Protein AF-A0A949S5B7-F1 (afdb_monomer)

Foldseek 3Di:
DVVVVCCVPVVVQCVVHDDLLSSLLQLLQVVLVVCVVPVVVVVVVLCCLVVQQQPDPPRVVLVVVCVVPDDSVSSSSSSVSNVNSNVVNVVD

Nearest PDB structures (foldseek):
  8acy-assembly1_D  TM=2.503E-01  e=9.076E+00  Vibrio cholerae

pLDDT: mean 75.94, std 11.23, range [48.0, 89.06]

Sequence (92 aa):
MFFNYICENHFDIMSDGWDEKLFARVLGRDMSTILKKYIVLKNKIQEILNTGIIQNEESKIAQYMVGSAGTLQEKIEVLKSLRQGIWDNING

Mean predicted aligned error: 7.75 Å

Solvent-accessible surface area (backbone atoms only — not comparable to full-atom values): 5024 Å² total; per-residue (Å²): 106,78,67,56,55,51,50,73,76,45,39,85,80,49,68,92,49,94,49,65,39,61,51,27,21,53,52,15,33,58,50,30,66,58,32,73,79,34,63,69,62,39,52,51,52,51,47,46,51,47,63,49,39,70,72,33,98,76,17,60,66,24,53,61,49,27,80,75,60,72,50,52,68,58,37,41,51,25,52,51,26,22,52,48,15,33,48,52,66,70,78,98

Radius of gyration: 13.51 Å; Cα contacts (8 Å, |Δi|>4): 91; chains: 1; bounding box: 32×27×37 Å

Secondary structure (DSSP, 8-state):
-HHHHHHHHSGGGGTTS--HHHHHHHHHHHHHHHHTT-HHHHHHHHHHHIIIIIS-TT-HHHHHHHTTSS-HHHHHHHHHHHHHHHHHHHH-

Structure (mmCIF, N/CA/C/O backbone):
data_AF-A0A949S5B7-F1
#
_entry.id   AF-A0A949S5B7-F1
#
loop_
_atom_site.group_PDB
_atom_site.id
_atom_site.type_symbol
_atom_site.label_atom_id
_atom_site.label_alt_id
_atom_site.label_comp_id
_atom_site.label_asym_id
_atom_site.label_entity_id
_atom_site.label_seq_id
_atom_site.pdbx_PDB_ins_code
_atom_site.Cartn_x
_atom_site.Cartn_y
_atom_site.Cartn_z
_atom_site.occupancy
_atom_site.B_iso_or_equiv
_atom_site.auth_seq_id
_atom_site.auth_comp_id
_atom_site.auth_asym_id
_atom_site.auth_atom_id
_atom_site.pdbx_PDB_model_num
ATOM 1 N N . MET A 1 1 ? -8.817 -20.321 -6.325 1.00 54.56 1 MET A N 1
ATOM 2 C CA . MET A 1 1 ? -7.571 -19.572 -6.034 1.00 54.56 1 MET A CA 1
ATOM 3 C C . MET A 1 1 ? -7.943 -18.095 -5.990 1.00 54.56 1 MET A C 1
ATOM 5 O O . MET A 1 1 ? -8.726 -17.691 -6.834 1.00 54.56 1 MET A O 1
ATOM 9 N N . PHE A 1 2 ? -7.462 -17.304 -5.028 1.00 51.00 2 PHE A N 1
ATOM 10 C CA . PHE A 1 2 ? -7.886 -15.901 -4.840 1.00 51.00 2 PHE A CA 1
ATOM 11 C C . PHE A 1 2 ? -7.625 -15.003 -6.071 1.00 51.00 2 PHE A C 1
ATOM 13 O O . PHE A 1 2 ? -8.405 -14.105 -6.359 1.00 51.00 2 PHE A O 1
ATOM 20 N N . PHE A 1 3 ? -6.593 -15.323 -6.859 1.00 52.28 3 PHE A N 1
ATOM 21 C CA . PHE A 1 3 ? -6.330 -14.695 -8.158 1.00 52.28 3 PHE A CA 1
ATOM 22 C C . PHE A 1 3 ? -7.493 -14.871 -9.150 1.00 52.28 3 PHE A C 1
ATOM 24 O O . PHE A 1 3 ? -7.964 -13.890 -9.713 1.00 52.28 3 PHE A O 1
ATOM 31 N N . ASN A 1 4 ? -8.029 -16.091 -9.280 1.00 57.91 4 ASN A N 1
ATOM 32 C CA . ASN A 1 4 ? -9.167 -16.365 -10.163 1.00 57.91 4 ASN A CA 1
ATOM 33 C C . ASN A 1 4 ? -10.412 -15.580 -9.741 1.00 57.91 4 ASN A C 1
ATOM 35 O O . ASN A 1 4 ? -11.106 -15.075 -10.603 1.00 57.91 4 ASN A O 1
ATOM 39 N N . TYR A 1 5 ? -10.648 -15.399 -8.437 1.00 67.75 5 TYR A N 1
ATOM 40 C CA . TYR A 1 5 ? -11.780 -14.607 -7.942 1.00 67.75 5 TYR A CA 1
ATOM 41 C C . TYR A 1 5 ? -11.704 -13.138 -8.387 1.00 67.75 5 TYR A C 1
ATOM 43 O O . TYR A 1 5 ? -12.713 -12.578 -8.809 1.00 67.75 5 TYR A O 1
ATOM 51 N N . ILE A 1 6 ? -10.521 -12.512 -8.326 1.00 61.91 6 ILE A N 1
ATOM 52 C CA . ILE A 1 6 ? -10.360 -11.127 -8.796 1.00 61.91 6 ILE A CA 1
ATOM 53 C C . ILE A 1 6 ? -10.493 -11.064 -10.317 1.00 61.91 6 ILE A C 1
ATOM 55 O O . ILE A 1 6 ? -11.202 -10.200 -10.825 1.00 61.91 6 ILE A O 1
ATOM 59 N N . CYS A 1 7 ? -9.867 -11.992 -11.044 1.00 63.75 7 CYS A N 1
ATOM 60 C CA . CYS A 1 7 ? -10.004 -12.054 -12.496 1.00 63.75 7 CYS A CA 1
ATOM 61 C C . CYS A 1 7 ? -11.459 -12.281 -12.931 1.00 63.75 7 CYS A C 1
ATOM 63 O O . CYS A 1 7 ? -11.891 -11.651 -13.879 1.00 63.75 7 CYS A O 1
ATOM 65 N N . GLU A 1 8 ? -12.225 -13.130 -12.246 1.00 65.44 8 GLU A N 1
ATOM 66 C CA . GLU A 1 8 ? -13.619 -13.447 -12.585 1.00 65.44 8 GLU A CA 1
ATOM 67 C C . GLU A 1 8 ? -14.582 -12.281 -12.308 1.00 65.44 8 GLU A C 1
ATOM 69 O O . GLU A 1 8 ? -15.526 -12.087 -13.068 1.00 65.44 8 GLU A O 1
ATOM 74 N N . ASN A 1 9 ? -14.346 -11.487 -11.256 1.00 66.44 9 ASN A N 1
ATOM 75 C CA . ASN A 1 9 ? -15.256 -10.405 -10.847 1.00 66.44 9 ASN A CA 1
ATOM 76 C C . ASN A 1 9 ? -14.853 -9.006 -11.343 1.00 66.44 9 ASN A C 1
ATOM 78 O O . ASN A 1 9 ? -15.663 -8.084 -11.273 1.00 66.44 9 ASN A O 1
ATOM 82 N N . HIS A 1 10 ? -13.619 -8.841 -11.825 1.00 65.75 10 HIS A N 1
ATOM 83 C CA . HIS A 1 10 ? -13.059 -7.555 -12.261 1.00 65.75 10 HIS A CA 1
ATOM 84 C C . HIS A 1 10 ? -12.348 -7.661 -13.621 1.00 65.75 10 HIS A C 1
ATOM 86 O O . HIS A 1 10 ? -11.386 -6.940 -13.897 1.00 65.75 10 HIS A O 1
ATOM 92 N N . PHE A 1 11 ? -12.793 -8.603 -14.462 1.00 55.12 11 PHE A N 1
ATOM 93 C CA . PHE A 1 11 ? -12.213 -8.885 -15.780 1.00 55.12 11 PHE A CA 1
ATOM 94 C C . PHE A 1 11 ? -12.300 -7.691 -16.739 1.00 55.12 11 PHE A C 1
ATOM 96 O O . PHE A 1 11 ? -11.399 -7.470 -17.544 1.00 55.12 11 PHE A O 1
ATOM 103 N N . ASP A 1 12 ? -13.369 -6.904 -16.628 1.00 56.53 12 ASP A N 1
ATOM 104 C CA . ASP A 1 12 ? -13.606 -5.672 -17.382 1.00 56.53 12 ASP A CA 1
ATOM 105 C C . ASP A 1 12 ? -12.462 -4.667 -17.204 1.00 56.53 12 ASP A C 1
ATOM 107 O O . ASP A 1 12 ? -12.005 -4.058 -18.170 1.00 56.53 12 ASP A O 1
ATOM 111 N N . ILE A 1 13 ? -11.928 -4.584 -15.986 1.00 55.47 13 ILE A N 1
ATOM 112 C CA . ILE A 1 13 ? -10.840 -3.684 -15.604 1.00 55.47 13 ILE A CA 1
ATOM 113 C C . ILE A 1 13 ? -9.467 -4.193 -16.104 1.00 55.47 13 ILE A C 1
ATOM 115 O O . ILE A 1 13 ? -8.536 -3.406 -16.250 1.00 55.47 13 ILE A O 1
ATOM 119 N N . MET A 1 14 ? -9.325 -5.493 -16.390 1.00 59.94 14 MET A N 1
ATOM 120 C CA . MET A 1 14 ? -8.052 -6.137 -16.776 1.00 59.94 14 MET A CA 1
ATOM 121 C C . MET A 1 14 ? -7.955 -6.498 -18.270 1.00 59.94 14 MET A C 1
ATOM 123 O O . MET A 1 14 ? -7.010 -7.168 -18.688 1.00 59.94 14 MET A O 1
ATOM 127 N N . SER A 1 15 ? -8.931 -6.074 -19.077 1.00 55.22 15 SER A N 1
ATOM 128 C CA . SER A 1 15 ? -9.087 -6.503 -20.473 1.00 55.22 15 SER A CA 1
ATOM 129 C C . SER A 1 15 ? -8.129 -5.832 -21.476 1.00 55.22 15 SER A C 1
ATOM 131 O O . SER A 1 15 ? -7.813 -6.446 -22.494 1.00 55.22 15 SER A O 1
ATOM 133 N N . ASP A 1 16 ? -7.578 -4.654 -21.159 1.00 59.03 16 ASP A N 1
ATOM 134 C CA . ASP A 1 16 ? -6.662 -3.889 -22.033 1.00 59.03 16 ASP A CA 1
ATOM 135 C C . ASP A 1 16 ? -5.161 -4.132 -21.753 1.00 59.03 16 ASP A C 1
ATOM 137 O O . ASP A 1 16 ? -4.286 -3.439 -22.278 1.00 59.03 16 ASP A O 1
ATOM 141 N N . GLY A 1 17 ? -4.839 -5.140 -20.939 1.00 66.19 17 GLY A N 1
ATOM 142 C CA . GLY A 1 17 ? -3.473 -5.488 -20.548 1.00 66.19 17 GLY A CA 1
ATOM 143 C C . GLY A 1 17 ? -3.279 -5.508 -19.033 1.00 66.19 17 GLY A C 1
ATOM 144 O O . GLY A 1 17 ? -4.085 -4.990 -18.264 1.00 66.19 17 GLY A O 1
ATOM 145 N N . TRP A 1 18 ? -2.196 -6.147 -18.587 1.00 72.94 18 TRP A N 1
ATOM 146 C CA . TRP A 1 18 ? -1.884 -6.265 -17.164 1.00 72.94 18 TRP A CA 1
ATOM 147 C C . TRP A 1 18 ? -1.370 -4.932 -16.596 1.00 72.94 18 TRP A C 1
ATOM 149 O O . TRP A 1 18 ? -0.222 -4.554 -16.833 1.00 72.94 18 TRP A O 1
ATOM 159 N N . ASP A 1 19 ? -2.208 -4.239 -15.819 1.00 82.94 19 ASP A N 1
ATOM 160 C CA . ASP A 1 19 ? -1.831 -3.058 -15.032 1.00 82.94 19 ASP A CA 1
ATOM 161 C C . ASP A 1 19 ? -1.753 -3.418 -13.538 1.00 82.94 19 ASP A C 1
ATOM 163 O O . ASP A 1 19 ? -2.761 -3.560 -12.838 1.00 82.94 19 ASP A O 1
ATOM 167 N N . GLU A 1 20 ? -0.525 -3.534 -13.029 1.00 81.94 20 GLU A N 1
ATOM 168 C CA . GLU A 1 20 ? -0.256 -3.856 -11.624 1.00 81.94 20 GLU A CA 1
ATOM 169 C C . GLU A 1 20 ? -0.844 -2.841 -10.636 1.00 81.94 20 GLU A C 1
ATOM 171 O O . GLU A 1 20 ? -1.248 -3.218 -9.534 1.00 81.94 20 GLU A O 1
ATOM 176 N N . LYS A 1 21 ? -0.896 -1.552 -10.993 1.00 87.00 21 LYS A N 1
ATOM 177 C CA . LYS A 1 21 ? -1.418 -0.500 -10.108 1.00 87.00 21 LYS A CA 1
ATOM 178 C C . LYS A 1 21 ? -2.927 -0.615 -9.997 1.00 87.00 21 LYS A C 1
ATOM 180 O O . LYS A 1 21 ? -3.479 -0.518 -8.899 1.00 87.00 21 LYS A O 1
ATOM 185 N N . LEU A 1 22 ? -3.586 -0.848 -11.126 1.00 83.44 22 LEU A N 1
ATOM 186 C CA . LEU A 1 22 ? -5.026 -1.035 -11.188 1.00 83.44 22 LEU A CA 1
ATOM 187 C C . LEU A 1 22 ? -5.447 -2.308 -10.449 1.00 83.44 22 LEU A C 1
ATOM 189 O O . LEU A 1 22 ? -6.327 -2.247 -9.587 1.00 83.44 22 LEU A O 1
ATOM 193 N N . PHE A 1 23 ? -4.740 -3.417 -10.681 1.00 83.88 23 PHE A N 1
ATOM 194 C CA . PHE A 1 23 ? -4.928 -4.662 -9.937 1.00 83.88 23 PHE A CA 1
ATOM 195 C C . PHE A 1 23 ? -4.758 -4.455 -8.426 1.00 83.88 23 PHE A C 1
ATOM 197 O O . PHE A 1 23 ? -5.621 -4.841 -7.636 1.00 83.88 23 PHE A O 1
ATOM 204 N N . ALA A 1 24 ? -3.684 -3.780 -8.007 1.00 87.12 24 ALA A N 1
ATOM 205 C CA . ALA A 1 24 ? -3.445 -3.475 -6.602 1.00 87.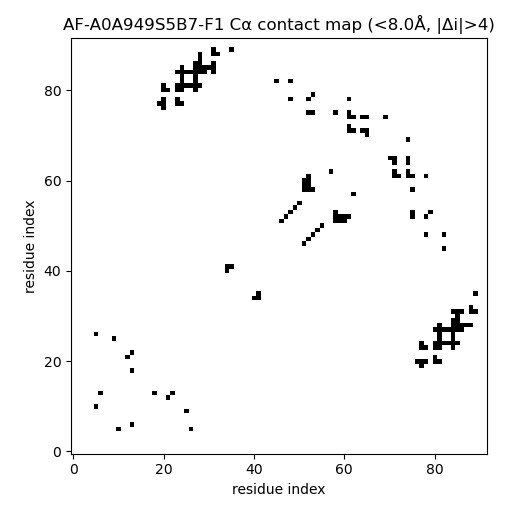12 24 ALA A CA 1
ATOM 206 C C . ALA A 1 24 ? -4.560 -2.611 -5.995 1.00 87.12 24 ALA A C 1
ATOM 208 O O . ALA A 1 24 ? -4.986 -2.860 -4.867 1.00 87.12 24 ALA A O 1
ATOM 209 N N . ARG A 1 25 ? -5.089 -1.631 -6.737 1.00 86.00 25 ARG A N 1
ATOM 210 C CA . ARG A 1 25 ? -6.213 -0.804 -6.277 1.00 86.00 25 ARG A CA 1
ATOM 211 C C . ARG A 1 25 ? -7.488 -1.622 -6.078 1.00 86.00 25 ARG A C 1
ATOM 213 O O . ARG A 1 25 ? -8.165 -1.431 -5.068 1.00 86.00 25 ARG A O 1
ATOM 220 N N . VAL A 1 26 ? -7.805 -2.535 -6.996 1.00 84.19 26 VAL A N 1
ATOM 221 C CA . VAL A 1 26 ? -8.955 -3.449 -6.870 1.00 84.19 26 VAL A CA 1
ATOM 222 C C . VAL A 1 26 ? -8.783 -4.359 -5.654 1.00 84.19 26 VAL A C 1
ATOM 224 O O . VAL A 1 26 ? -9.657 -4.399 -4.789 1.00 84.19 26 VAL A O 1
ATOM 227 N N . LEU A 1 27 ? -7.608 -4.977 -5.509 1.00 84.38 27 LEU A N 1
ATOM 228 C CA . LEU A 1 27 ? -7.268 -5.792 -4.344 1.00 84.38 27 LEU A CA 1
ATOM 229 C C . LEU A 1 27 ? -7.458 -5.021 -3.029 1.00 84.38 27 LEU A C 1
ATOM 231 O O . LEU A 1 27 ? -8.025 -5.541 -2.068 1.00 84.38 27 LEU A O 1
ATOM 235 N N . GLY A 1 28 ? -7.020 -3.762 -2.986 1.00 87.69 28 GLY A N 1
ATOM 236 C CA . GLY A 1 28 ? -7.189 -2.905 -1.817 1.00 87.69 28 GLY A CA 1
ATOM 237 C C . GLY A 1 28 ? -8.659 -2.681 -1.455 1.00 87.69 28 GLY A C 1
ATOM 238 O O . GLY A 1 28 ? -9.017 -2.737 -0.275 1.00 87.69 28 GLY A O 1
ATOM 239 N N . ARG A 1 29 ? -9.527 -2.476 -2.455 1.00 86.69 29 ARG A N 1
ATOM 240 C CA . ARG A 1 29 ? -10.975 -2.310 -2.240 1.00 86.69 29 ARG A CA 1
ATOM 241 C C . ARG A 1 29 ? -11.596 -3.567 -1.649 1.00 86.69 29 ARG A C 1
ATOM 243 O O . ARG A 1 29 ? -12.322 -3.452 -0.659 1.00 86.69 29 ARG A O 1
ATOM 250 N N . ASP A 1 30 ? -11.253 -4.740 -2.163 1.00 83.81 30 ASP A N 1
ATOM 251 C CA . ASP A 1 30 ? -11.753 -6.014 -1.636 1.00 83.81 30 ASP A CA 1
ATOM 252 C C . ASP A 1 30 ? -11.271 -6.271 -0.209 1.00 83.81 30 ASP A C 1
ATOM 254 O O . ASP A 1 30 ? -12.063 -6.597 0.682 1.00 83.81 30 ASP A O 1
ATOM 258 N N . MET A 1 31 ? -9.982 -6.033 0.051 1.00 84.44 31 MET A N 1
ATOM 259 C CA . MET A 1 31 ? -9.414 -6.135 1.395 1.00 84.44 31 MET A CA 1
ATOM 260 C C . MET A 1 31 ? -10.140 -5.222 2.383 1.00 84.44 31 MET A C 1
ATOM 262 O O . MET A 1 31 ? -10.414 -5.634 3.510 1.00 84.44 31 MET A O 1
ATOM 266 N N . SER A 1 32 ? -10.498 -3.998 1.984 1.00 83.94 32 SER A N 1
ATOM 267 C CA . SER A 1 32 ? -11.197 -3.071 2.879 1.00 83.94 3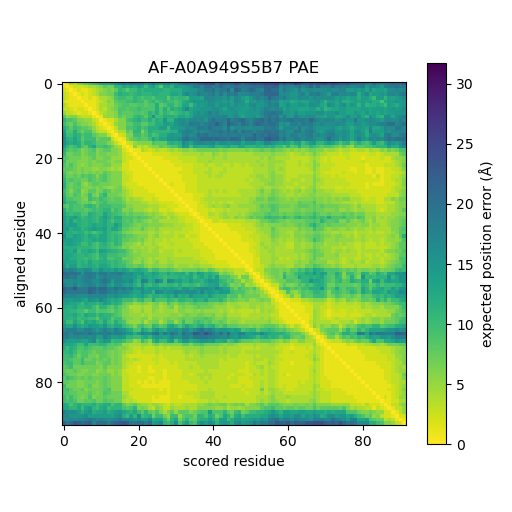2 SER A CA 1
ATOM 268 C C . SER A 1 32 ? -12.551 -3.600 3.361 1.00 83.94 32 SER A C 1
ATOM 270 O O . SER A 1 32 ? -12.912 -3.356 4.510 1.00 83.94 32 SER A O 1
ATOM 272 N N . THR A 1 33 ? -13.268 -4.382 2.547 1.00 83.00 33 THR A N 1
ATOM 273 C CA . THR A 1 33 ? -14.545 -5.005 2.929 1.00 83.00 33 THR A CA 1
ATOM 274 C C . THR A 1 33 ? -14.359 -5.956 4.111 1.00 83.00 33 THR A C 1
ATOM 276 O O . THR A 1 33 ? -15.184 -5.989 5.028 1.00 83.00 33 THR A O 1
ATOM 279 N N . ILE A 1 34 ? -13.239 -6.683 4.138 1.00 81.62 34 ILE A N 1
ATOM 280 C CA . ILE A 1 34 ? -12.847 -7.532 5.267 1.00 81.62 34 ILE A CA 1
ATOM 281 C C . ILE A 1 34 ? -12.394 -6.653 6.440 1.00 81.62 34 ILE A C 1
ATOM 283 O O . ILE A 1 34 ? -12.872 -6.815 7.563 1.00 81.62 34 ILE A O 1
ATOM 287 N N . LEU A 1 35 ? -11.516 -5.678 6.185 1.00 81.94 35 LEU A N 1
ATOM 288 C CA . LEU A 1 35 ? -10.917 -4.823 7.216 1.00 81.94 35 LEU A CA 1
ATOM 289 C C . LEU A 1 35 ? -11.926 -3.928 7.948 1.00 81.94 35 LEU A C 1
ATOM 291 O O . LEU A 1 35 ? -11.698 -3.609 9.115 1.00 81.94 35 LEU A O 1
ATOM 295 N N . LYS A 1 36 ? -13.063 -3.578 7.330 1.00 80.19 36 LYS A N 1
ATOM 296 C CA . LYS A 1 36 ? -14.185 -2.874 7.982 1.00 80.19 36 LYS A CA 1
ATOM 297 C C . LYS A 1 36 ? -14.660 -3.592 9.251 1.00 80.19 36 LYS A C 1
ATOM 299 O O . LYS A 1 36 ? -15.052 -2.934 10.209 1.00 80.19 36 LYS A O 1
ATOM 304 N N . LYS A 1 37 ? -14.578 -4.927 9.287 1.00 82.81 37 LYS A N 1
ATOM 305 C CA . LYS A 1 37 ? -14.977 -5.748 10.443 1.00 82.81 37 LYS A CA 1
ATOM 306 C C . LYS A 1 37 ? -13.878 -5.876 11.509 1.00 82.81 37 LYS A C 1
ATOM 308 O O . LYS A 1 37 ? -14.162 -6.325 12.614 1.00 82.81 37 LYS A O 1
ATOM 313 N N . TYR A 1 38 ? -12.641 -5.467 11.207 1.00 84.50 38 TYR A N 1
ATOM 314 C CA . TYR A 1 38 ? -11.461 -5.675 12.055 1.00 84.50 38 TYR A CA 1
ATOM 315 C C . TYR A 1 38 ? -10.622 -4.393 12.186 1.00 84.50 38 TYR A C 1
ATOM 317 O O . TYR A 1 38 ? -9.527 -4.275 11.631 1.00 84.50 38 TYR A O 1
ATOM 325 N N . ILE A 1 39 ? -11.121 -3.431 12.969 1.00 81.38 39 ILE A N 1
ATOM 326 C CA . ILE A 1 39 ? -10.546 -2.078 13.095 1.00 81.38 39 ILE A CA 1
ATOM 327 C C . ILE A 1 39 ? -9.069 -2.055 13.530 1.00 81.38 39 ILE A C 1
ATOM 329 O O . ILE A 1 39 ? -8.279 -1.268 13.014 1.00 81.38 39 ILE A O 1
ATOM 333 N N . VAL A 1 40 ? -8.660 -2.952 14.432 1.00 84.56 40 VAL A N 1
ATOM 334 C CA . VAL A 1 40 ? -7.266 -3.031 14.907 1.00 84.56 40 VAL A CA 1
ATOM 335 C C . VAL A 1 40 ? -6.332 -3.508 13.794 1.00 84.56 40 VAL A C 1
ATOM 337 O O . VAL A 1 40 ? -5.247 -2.956 13.610 1.00 84.56 40 VAL A O 1
ATOM 340 N N . LEU A 1 41 ? -6.762 -4.516 13.028 1.00 82.06 41 LEU A N 1
ATOM 341 C CA . LEU A 1 41 ? -6.001 -5.037 11.894 1.00 82.06 41 LEU A CA 1
ATOM 342 C C . LEU A 1 41 ? -5.885 -3.983 10.789 1.00 82.06 41 LEU A C 1
ATOM 344 O O . LEU A 1 41 ? -4.802 -3.791 10.241 1.00 82.06 41 LEU A O 1
ATOM 348 N N . LYS A 1 42 ? -6.972 -3.249 10.523 1.00 82.62 42 LYS A N 1
ATOM 349 C CA . LYS A 1 42 ? -6.972 -2.105 9.607 1.00 82.62 42 LYS A CA 1
ATOM 350 C C . LYS A 1 42 ? -5.900 -1.086 9.994 1.00 82.62 42 LYS A C 1
ATOM 352 O O . LYS A 1 42 ? -5.072 -0.743 9.155 1.00 82.62 42 LYS A O 1
ATOM 357 N N . ASN A 1 43 ? -5.905 -0.623 11.243 1.00 82.75 43 ASN A N 1
ATOM 358 C CA . ASN A 1 43 ? -4.983 0.421 11.693 1.00 82.75 43 ASN A CA 1
ATOM 359 C C . ASN A 1 43 ? -3.521 -0.025 11.562 1.00 82.75 43 ASN A C 1
ATOM 361 O O . ASN A 1 43 ? -2.700 0.734 11.058 1.00 82.75 43 ASN A O 1
ATOM 365 N N . LYS A 1 44 ? -3.214 -1.282 11.911 1.00 84.81 44 LYS A N 1
ATOM 366 C CA . LYS A 1 44 ? -1.866 -1.848 11.736 1.00 84.81 44 LYS A CA 1
ATOM 367 C C . LYS A 1 44 ? -1.439 -1.917 10.271 1.00 84.81 44 LYS A C 1
ATOM 369 O O . LYS A 1 44 ? -0.308 -1.570 9.952 1.00 84.81 44 LYS A O 1
ATOM 374 N N . ILE A 1 45 ? -2.326 -2.340 9.369 1.00 83.19 45 ILE A N 1
ATOM 375 C CA . ILE A 1 45 ? -2.019 -2.372 7.931 1.00 83.19 45 ILE A CA 1
ATOM 376 C C . ILE A 1 45 ? -1.774 -0.955 7.406 1.00 83.19 45 ILE A C 1
ATOM 378 O O . ILE A 1 45 ? -0.823 -0.735 6.662 1.00 83.19 45 ILE A O 1
ATOM 382 N N . GLN A 1 46 ? -2.586 0.022 7.816 1.00 79.25 46 GLN A N 1
ATOM 383 C CA . GLN A 1 46 ? -2.392 1.419 7.424 1.00 79.25 46 GLN A CA 1
ATOM 384 C C . GLN A 1 46 ? -1.068 1.985 7.936 1.00 79.25 46 GLN A C 1
ATOM 386 O O . GLN A 1 46 ? -0.380 2.674 7.187 1.00 79.25 46 GLN A O 1
ATOM 391 N N . GLU A 1 47 ? -0.704 1.682 9.180 1.00 83.31 47 GLU A N 1
ATOM 392 C CA . GLU A 1 47 ? 0.580 2.067 9.757 1.00 83.31 47 GLU A CA 1
ATOM 393 C C . GLU A 1 47 ? 1.733 1.492 8.929 1.00 83.31 47 GLU A C 1
ATOM 395 O O . GLU A 1 47 ? 2.535 2.262 8.411 1.00 83.31 47 GLU A O 1
ATOM 400 N N . ILE A 1 48 ? 1.743 0.177 8.682 1.00 82.62 48 ILE A N 1
ATOM 401 C CA . ILE A 1 48 ? 2.779 -0.500 7.883 1.00 82.62 48 ILE A CA 1
ATOM 402 C C . ILE A 1 48 ? 2.898 0.107 6.479 1.00 82.62 48 ILE A C 1
ATOM 404 O O . ILE A 1 48 ? 4.010 0.368 6.021 1.00 82.62 48 ILE A O 1
ATOM 408 N N . LEU A 1 49 ? 1.777 0.357 5.792 1.00 81.50 49 LEU A N 1
ATOM 409 C CA . LEU A 1 49 ? 1.788 0.967 4.458 1.00 81.50 49 LEU A CA 1
ATOM 410 C C . LEU A 1 49 ? 2.299 2.421 4.496 1.00 81.50 49 LEU A C 1
ATOM 412 O O . LEU A 1 49 ? 2.985 2.861 3.577 1.00 81.50 49 LEU A O 1
ATOM 416 N N . ASN A 1 50 ? 1.989 3.191 5.540 1.00 79.25 50 ASN A N 1
ATOM 417 C CA . ASN A 1 50 ? 2.387 4.596 5.624 1.00 79.25 50 ASN A CA 1
ATOM 418 C C . ASN A 1 50 ? 3.857 4.771 6.029 1.00 79.25 50 ASN A C 1
ATOM 420 O O . ASN A 1 50 ? 4.585 5.494 5.349 1.00 79.25 50 ASN A O 1
ATOM 424 N N . THR A 1 51 ? 4.305 4.109 7.096 1.00 76.31 51 THR A N 1
ATOM 425 C CA . THR A 1 51 ? 5.667 4.266 7.635 1.00 76.31 51 THR A CA 1
ATOM 426 C C . THR A 1 51 ? 6.666 3.317 6.982 1.00 76.31 51 THR A C 1
ATOM 428 O O . THR A 1 51 ? 7.791 3.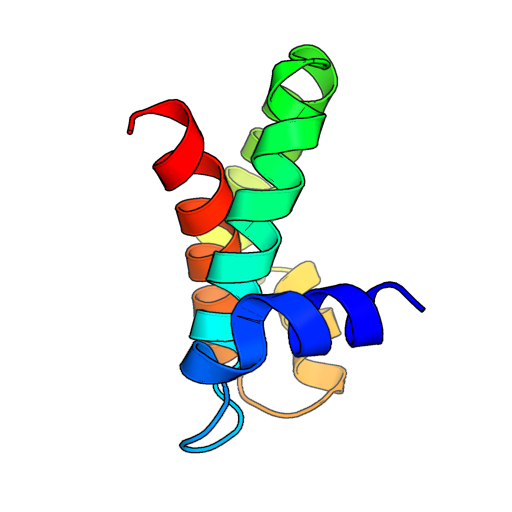709 6.690 1.00 76.31 51 THR A O 1
ATOM 431 N N . GLY A 1 52 ? 6.261 2.077 6.701 1.00 65.06 52 GLY A N 1
ATOM 432 C CA . GLY A 1 52 ? 7.141 1.051 6.135 1.00 65.06 52 GLY A CA 1
ATOM 433 C C . GLY A 1 52 ? 7.319 1.127 4.618 1.00 65.06 52 GLY A C 1
ATOM 434 O O . GLY A 1 52 ? 8.223 0.485 4.074 1.00 65.06 52 GLY A O 1
ATOM 435 N N . ILE A 1 53 ? 6.458 1.875 3.919 1.00 70.75 53 ILE A N 1
ATOM 436 C CA . ILE A 1 53 ? 6.423 1.861 2.451 1.00 70.75 53 ILE A CA 1
ATOM 437 C C . ILE A 1 53 ? 6.475 3.246 1.819 1.00 70.75 53 ILE A C 1
ATOM 439 O O . ILE A 1 53 ? 7.245 3.445 0.888 1.00 70.75 53 ILE A O 1
ATOM 443 N N . ILE A 1 54 ? 5.675 4.201 2.291 1.00 67.12 54 ILE A N 1
ATOM 444 C CA . I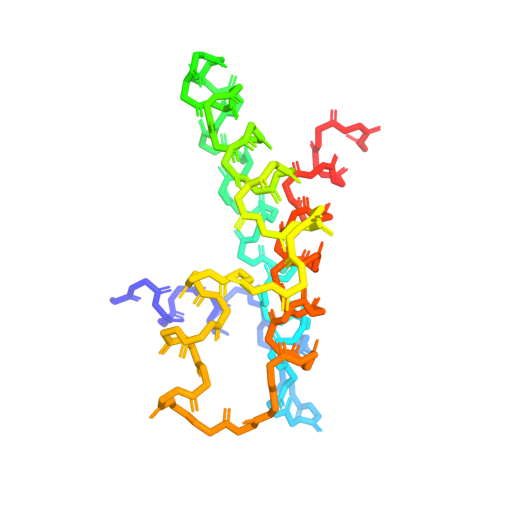LE A 1 54 ? 5.512 5.482 1.583 1.00 67.12 54 ILE A CA 1
ATOM 445 C C . ILE A 1 54 ? 6.529 6.534 2.023 1.00 67.12 54 ILE A C 1
ATOM 447 O O . ILE A 1 54 ? 6.937 7.354 1.207 1.00 67.12 54 ILE A O 1
ATOM 451 N N . GLN A 1 55 ? 6.935 6.518 3.291 1.00 68.38 55 GLN A N 1
ATOM 452 C CA . GLN A 1 55 ? 7.895 7.482 3.838 1.00 68.38 55 GLN A CA 1
ATOM 453 C C . GLN A 1 55 ? 9.355 7.033 3.727 1.00 68.38 55 GLN A C 1
ATOM 455 O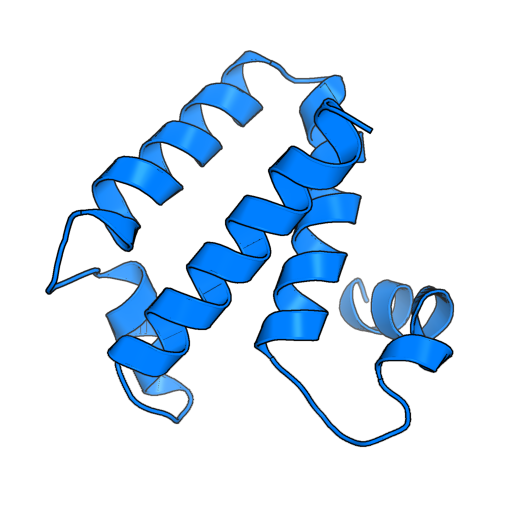 O . GLN A 1 55 ? 10.249 7.819 4.021 1.00 68.38 55 GLN A O 1
ATOM 460 N N . ASN A 1 56 ? 9.605 5.784 3.329 1.00 65.06 56 ASN A N 1
ATOM 461 C CA . ASN A 1 56 ? 10.947 5.230 3.258 1.00 65.06 56 ASN A CA 1
ATOM 462 C C . ASN A 1 56 ? 11.362 5.038 1.795 1.00 65.06 56 ASN A C 1
ATOM 464 O O . ASN A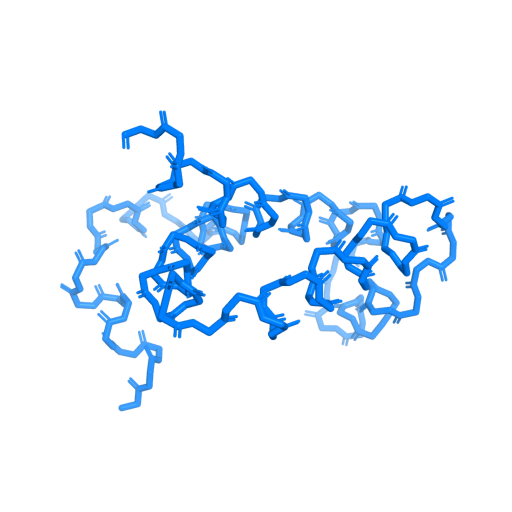 1 56 ? 10.811 4.178 1.104 1.00 65.06 56 ASN A O 1
ATOM 468 N N . GLU A 1 57 ? 12.351 5.814 1.345 1.00 63.44 57 GLU A N 1
ATOM 469 C CA . GLU A 1 57 ? 12.976 5.665 0.022 1.00 63.44 57 GLU A CA 1
ATOM 470 C C . GLU A 1 57 ? 13.614 4.271 -0.165 1.00 63.44 57 GLU A C 1
ATOM 472 O O . GLU A 1 57 ? 13.788 3.812 -1.289 1.00 63.44 57 GLU A O 1
ATOM 477 N N . GLU A 1 58 ? 13.856 3.543 0.931 1.00 68.00 58 GLU A N 1
ATOM 478 C CA . GLU A 1 58 ? 14.328 2.158 0.989 1.00 68.00 58 GLU A CA 1
ATOM 479 C C . GLU A 1 58 ? 13.235 1.177 1.452 1.00 68.00 58 GLU A C 1
ATOM 481 O O . GLU A 1 58 ? 13.494 0.269 2.248 1.00 68.00 58 GLU A O 1
ATOM 486 N N . SER A 1 59 ? 11.979 1.347 1.018 1.00 78.88 59 SER A N 1
ATOM 487 C CA . SER A 1 59 ? 10.908 0.423 1.415 1.00 78.88 59 SER A CA 1
ATOM 488 C C . SER A 1 59 ? 11.300 -1.038 1.162 1.00 78.88 59 SER A C 1
ATOM 490 O O . SER A 1 59 ? 11.341 -1.503 0.023 1.00 78.88 59 SER A O 1
ATOM 492 N N . LYS A 1 60 ? 11.521 -1.795 2.245 1.00 77.19 60 LYS A N 1
ATOM 493 C CA . LYS A 1 60 ? 11.904 -3.214 2.178 1.00 77.19 60 LYS A CA 1
ATOM 494 C C . LYS A 1 60 ? 10.866 -4.050 1.435 1.00 77.19 60 LYS A C 1
ATOM 496 O O . LYS A 1 60 ? 11.221 -4.961 0.702 1.00 77.19 60 LYS A O 1
ATOM 501 N N . ILE A 1 61 ? 9.581 -3.724 1.593 1.00 79.12 61 ILE A N 1
ATOM 502 C CA . ILE A 1 61 ? 8.486 -4.407 0.891 1.00 79.12 61 ILE A CA 1
ATOM 503 C C . ILE A 1 61 ? 8.578 -4.141 -0.612 1.00 79.12 61 ILE A C 1
ATOM 505 O O . ILE A 1 61 ? 8.512 -5.082 -1.399 1.00 79.12 61 ILE A O 1
ATOM 509 N N . ALA A 1 62 ? 8.800 -2.887 -1.015 1.00 81.19 62 ALA A N 1
ATOM 510 C CA . ALA A 1 62 ? 8.995 -2.567 -2.422 1.00 81.19 62 ALA A CA 1
ATOM 511 C C . ALA A 1 62 ? 10.270 -3.230 -2.978 1.00 81.19 62 ALA A C 1
ATOM 513 O O . ALA A 1 62 ? 10.225 -3.777 -4.073 1.00 81.19 62 ALA A O 1
ATOM 514 N N . GLN A 1 63 ? 11.364 -3.292 -2.210 1.00 80.88 63 GLN A N 1
ATOM 515 C CA . GLN A 1 63 ? 12.586 -4.020 -2.586 1.00 80.88 63 GLN A CA 1
ATOM 516 C C . GLN A 1 63 ? 12.334 -5.525 -2.789 1.00 80.88 63 GLN A C 1
ATOM 518 O O . GLN A 1 63 ? 12.815 -6.093 -3.767 1.00 80.88 63 GLN A O 1
ATOM 523 N N . TYR A 1 64 ? 11.530 -6.170 -1.935 1.00 80.00 64 TYR A N 1
ATOM 524 C CA . TYR A 1 64 ? 11.115 -7.563 -2.153 1.00 80.00 64 TYR A CA 1
ATOM 525 C C . TYR A 1 64 ? 10.293 -7.731 -3.440 1.00 80.00 64 TYR A C 1
ATOM 527 O O . TYR A 1 64 ? 10.456 -8.726 -4.141 1.00 80.00 64 TYR A O 1
ATOM 535 N N . MET A 1 65 ? 9.449 -6.753 -3.784 1.00 75.88 65 MET A N 1
ATOM 536 C CA . MET A 1 65 ? 8.657 -6.758 -5.023 1.00 75.88 65 MET A CA 1
ATOM 537 C C . MET A 1 65 ? 9.486 -6.452 -6.282 1.00 75.88 65 MET A C 1
ATOM 539 O O . MET A 1 65 ? 9.122 -6.887 -7.374 1.00 75.88 65 MET A O 1
ATOM 543 N N . VAL A 1 66 ? 10.600 -5.725 -6.164 1.00 74.44 66 VAL A N 1
ATOM 544 C CA . VAL A 1 66 ? 11.552 -5.508 -7.272 1.00 74.44 66 VAL A CA 1
ATOM 545 C C . VAL A 1 66 ? 12.186 -6.821 -7.727 1.00 74.44 66 VAL A C 1
ATOM 547 O O . VAL A 1 66 ? 12.388 -7.012 -8.925 1.00 74.44 66 VAL A O 1
ATOM 550 N N . GLY A 1 67 ? 12.411 -7.768 -6.807 1.00 64.25 67 GLY A N 1
ATOM 551 C CA . GLY A 1 67 ? 12.886 -9.121 -7.133 1.00 64.25 67 GLY A CA 1
ATOM 552 C C . GLY A 1 67 ? 12.011 -9.876 -8.149 1.00 64.25 67 GLY A C 1
ATOM 553 O O . GLY A 1 67 ? 12.451 -10.877 -8.704 1.00 64.25 67 GLY A O 1
ATOM 554 N N . SER A 1 68 ? 10.802 -9.374 -8.426 1.00 60.38 68 SER A N 1
ATOM 555 C CA . SER A 1 68 ? 9.822 -9.916 -9.374 1.00 60.38 68 SER A CA 1
ATOM 556 C C . SER A 1 68 ? 9.633 -9.089 -10.667 1.00 60.38 68 SER A C 1
ATOM 558 O O . SER A 1 68 ? 8.652 -9.316 -11.363 1.00 60.38 68 SER A O 1
ATOM 560 N N . ALA A 1 69 ? 10.595 -8.217 -11.022 1.00 66.69 69 ALA A N 1
ATOM 561 C CA . ALA A 1 69 ? 10.643 -7.286 -12.176 1.00 66.69 69 AL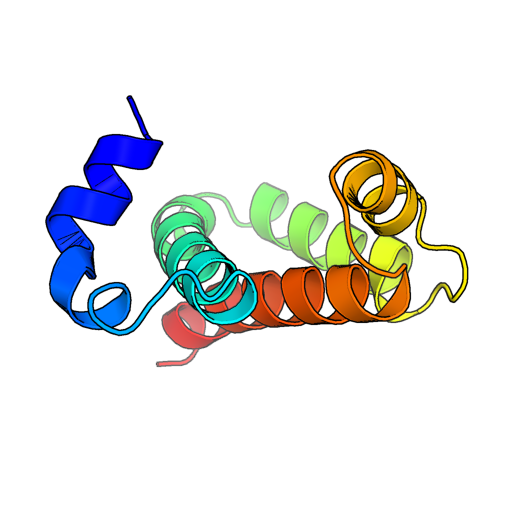A A CA 1
ATOM 562 C C . ALA A 1 69 ? 10.123 -5.862 -11.896 1.00 66.69 69 ALA A C 1
ATOM 564 O O . ALA A 1 69 ? 9.224 -5.671 -11.084 1.00 66.69 69 ALA A O 1
ATOM 565 N N . GLY A 1 70 ? 10.683 -4.863 -12.592 1.00 78.75 70 GLY A N 1
ATOM 566 C CA . GLY A 1 70 ? 10.399 -3.430 -12.410 1.00 78.75 70 GLY A CA 1
ATOM 567 C C . GLY A 1 70 ? 11.389 -2.711 -11.483 1.00 78.75 70 GLY A C 1
ATOM 568 O O . GLY A 1 70 ? 12.327 -3.304 -10.953 1.00 78.75 70 GLY A O 1
ATOM 569 N N . THR A 1 71 ? 11.195 -1.411 -11.298 1.00 87.31 71 THR A N 1
ATOM 570 C CA . THR A 1 71 ? 11.998 -0.534 -10.437 1.00 87.31 71 THR A CA 1
ATOM 571 C C . THR A 1 71 ? 11.377 -0.391 -9.049 1.00 87.31 71 THR A C 1
ATOM 573 O O . THR A 1 71 ? 10.176 -0.583 -8.847 1.00 87.31 71 THR A O 1
ATOM 576 N N . LEU A 1 72 ? 12.194 0.004 -8.068 1.00 86.12 72 LEU A N 1
ATOM 577 C CA . LEU A 1 72 ? 11.732 0.269 -6.703 1.00 86.12 72 LEU A CA 1
ATOM 578 C C . LEU A 1 72 ? 10.589 1.290 -6.674 1.00 86.12 72 LEU A C 1
ATOM 580 O O . LEU A 1 72 ? 9.587 1.089 -5.989 1.00 86.12 72 LEU A O 1
ATOM 584 N N . GLN A 1 73 ? 10.719 2.350 -7.469 1.00 85.06 73 GLN A N 1
ATOM 585 C CA . GLN A 1 73 ? 9.725 3.410 -7.564 1.00 85.06 73 GLN A CA 1
ATOM 586 C C . GLN A 1 73 ? 8.394 2.900 -8.126 1.00 85.06 73 GLN A C 1
ATOM 588 O O . GLN A 1 73 ? 7.340 3.220 -7.581 1.00 85.06 73 GLN A O 1
ATOM 593 N N . GLU A 1 74 ? 8.415 2.054 -9.158 1.00 86.44 74 GLU A N 1
ATOM 594 C CA . GLU A 1 74 ? 7.193 1.451 -9.704 1.00 86.44 74 GLU A CA 1
ATOM 595 C C . GLU A 1 74 ? 6.465 0.602 -8.658 1.00 86.44 74 GLU A C 1
ATOM 597 O O . GLU A 1 74 ? 5.247 0.716 -8.517 1.00 86.44 74 GLU A O 1
ATOM 602 N N . LYS A 1 75 ? 7.194 -0.185 -7.856 1.00 87.00 75 LYS A N 1
ATOM 603 C CA . LYS A 1 75 ? 6.586 -0.995 -6.788 1.00 87.00 75 LYS A CA 1
ATOM 604 C C . LYS A 1 75 ? 6.054 -0.150 -5.634 1.00 87.00 75 LYS A C 1
ATOM 606 O O . LYS A 1 75 ? 5.006 -0.479 -5.077 1.00 87.00 75 LYS A O 1
ATOM 611 N N . ILE A 1 76 ? 6.691 0.979 -5.325 1.00 86.88 76 ILE A N 1
ATOM 612 C CA . ILE A 1 76 ? 6.133 1.974 -4.399 1.00 86.88 76 ILE A CA 1
ATOM 613 C C . ILE A 1 76 ? 4.789 2.505 -4.926 1.00 86.88 76 ILE A C 1
ATOM 615 O O . ILE A 1 76 ? 3.828 2.594 -4.161 1.00 86.88 76 ILE A O 1
ATOM 619 N N . GLU A 1 77 ? 4.670 2.803 -6.222 1.00 88.06 77 GLU A N 1
ATOM 620 C CA . GLU A 1 77 ? 3.406 3.263 -6.818 1.00 88.06 77 GLU A CA 1
ATOM 621 C C . GLU A 1 77 ? 2.304 2.186 -6.808 1.00 88.06 77 GLU A C 1
ATOM 623 O O . GLU A 1 77 ? 1.128 2.495 -6.582 1.00 88.06 77 GLU A O 1
ATOM 628 N N . VAL A 1 78 ? 2.666 0.912 -6.975 1.00 88.44 78 VAL A N 1
ATOM 629 C CA . VAL A 1 78 ? 1.736 -0.220 -6.808 1.00 88.44 78 VAL A CA 1
ATOM 630 C C . VAL A 1 78 ? 1.218 -0.286 -5.367 1.00 88.44 78 VAL A C 1
ATOM 632 O O . VAL A 1 78 ? 0.012 -0.386 -5.139 1.00 88.44 78 VAL A O 1
ATOM 635 N N . LEU A 1 79 ? 2.097 -0.139 -4.374 1.00 88.25 79 LEU A N 1
ATOM 636 C CA . LEU A 1 79 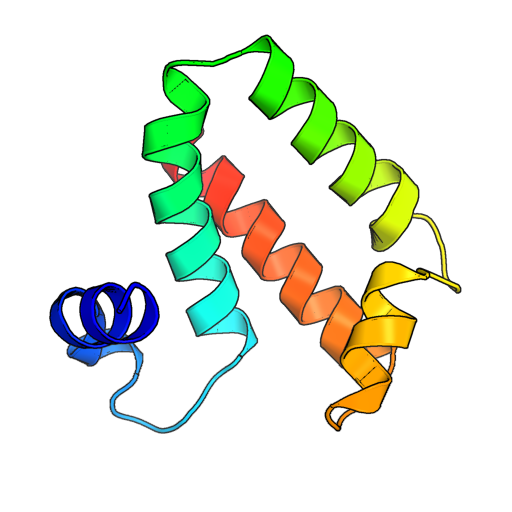? 1.715 -0.149 -2.958 1.00 88.25 79 LEU A CA 1
ATOM 637 C C . LEU A 1 79 ? 0.871 1.076 -2.568 1.00 88.25 79 LEU A C 1
ATOM 639 O O . LEU A 1 79 ? -0.071 0.952 -1.781 1.00 88.25 79 LEU A O 1
ATOM 643 N N . LYS A 1 80 ? 1.138 2.250 -3.155 1.00 88.25 80 LYS A N 1
ATOM 644 C CA . LYS A 1 80 ? 0.266 3.432 -3.024 1.00 88.25 80 LYS A CA 1
ATOM 645 C C . LYS A 1 80 ? -1.123 3.175 -3.606 1.00 88.25 80 LYS A C 1
ATOM 647 O O . LYS A 1 80 ? -2.112 3.591 -3.005 1.00 88.25 80 LYS A O 1
ATOM 652 N N . SER A 1 81 ? -1.209 2.467 -4.730 1.00 89.06 81 SER A N 1
ATOM 653 C CA . SER A 1 81 ? -2.485 2.115 -5.365 1.00 89.06 81 SER A CA 1
ATOM 654 C C . SER A 1 81 ? -3.281 1.114 -4.523 1.00 89.06 81 SER A C 1
ATOM 656 O O . SER A 1 81 ? -4.473 1.327 -4.297 1.00 89.06 81 SER A O 1
ATOM 658 N N . LEU A 1 82 ? -2.613 0.105 -3.947 1.00 88.38 82 LEU A N 1
ATOM 659 C CA . LEU A 1 82 ? -3.196 -0.801 -2.948 1.00 88.38 82 LEU A CA 1
ATOM 660 C C . LEU A 1 82 ? -3.766 -0.028 -1.760 1.00 88.38 82 LEU A C 1
ATOM 662 O O . LEU A 1 82 ? -4.921 -0.215 -1.371 1.00 88.38 82 LEU A O 1
ATOM 666 N N . ARG A 1 83 ? -2.958 0.885 -1.212 1.00 87.81 83 ARG A N 1
ATOM 667 C CA . ARG A 1 83 ? -3.364 1.770 -0.126 1.00 87.81 83 ARG A CA 1
ATOM 668 C C . ARG A 1 83 ? -4.623 2.548 -0.508 1.00 87.81 83 ARG A C 1
ATOM 670 O O . ARG A 1 83 ? -5.603 2.515 0.225 1.00 87.81 83 ARG A O 1
ATOM 677 N N . GLN A 1 84 ? -4.621 3.207 -1.663 1.00 86.38 84 GLN A N 1
ATOM 678 C CA . GLN A 1 84 ? -5.766 3.981 -2.134 1.00 86.38 84 GLN A CA 1
ATOM 679 C C . GLN A 1 84 ? -7.030 3.122 -2.246 1.00 86.38 84 GLN A C 1
ATOM 681 O O . GLN A 1 84 ? -8.090 3.548 -1.797 1.00 86.38 84 GLN A O 1
ATOM 686 N N . GLY A 1 85 ? -6.915 1.897 -2.764 1.00 85.12 85 GLY A N 1
ATOM 687 C CA . GLY A 1 85 ? -8.026 0.950 -2.830 1.00 85.12 85 GLY A CA 1
ATOM 688 C C . GLY A 1 85 ? -8.653 0.671 -1.465 1.00 85.12 85 GLY A C 1
ATOM 689 O O . GLY A 1 85 ? -9.877 0.682 -1.334 1.00 85.12 85 GLY A O 1
ATOM 690 N N . ILE A 1 86 ? -7.822 0.509 -0.429 1.00 86.19 86 ILE A N 1
ATOM 691 C CA . ILE A 1 86 ? -8.303 0.307 0.943 1.00 86.19 86 ILE A CA 1
ATOM 692 C C . ILE A 1 86 ? -9.115 1.514 1.438 1.00 86.19 86 ILE A C 1
ATOM 694 O O . ILE A 1 86 ? -10.087 1.341 2.167 1.00 86.19 86 ILE A O 1
ATOM 698 N N . TRP A 1 87 ? -8.729 2.731 1.052 1.00 81.38 87 TRP A N 1
ATOM 699 C CA . TRP A 1 87 ? -9.387 3.971 1.473 1.00 81.38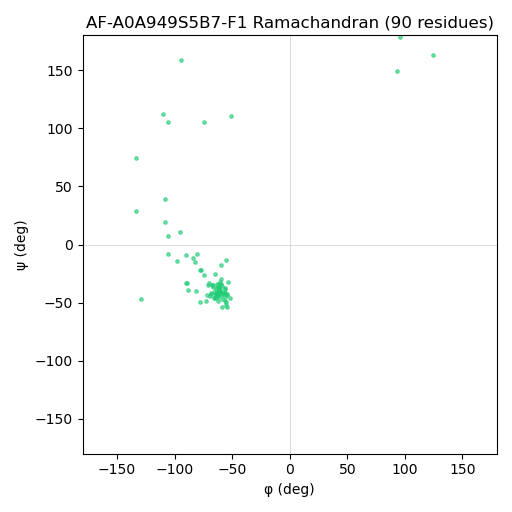 87 TRP A CA 1
ATOM 700 C C . TRP A 1 87 ? -10.655 4.306 0.677 1.00 81.38 87 TRP A C 1
ATOM 702 O O . TRP A 1 87 ? -11.629 4.752 1.281 1.00 81.38 87 TRP A O 1
ATOM 712 N N . ASP A 1 88 ? -10.659 4.084 -0.642 1.00 79.56 88 ASP A N 1
ATOM 713 C CA . ASP A 1 88 ? -11.775 4.419 -1.543 1.00 79.56 88 ASP A CA 1
ATOM 714 C C . ASP A 1 88 ? -13.107 3.843 -1.041 1.00 79.56 88 ASP A C 1
ATOM 716 O O . ASP A 1 88 ? -14.108 4.540 -0.975 1.00 79.56 88 ASP A O 1
ATOM 720 N N . ASN A 1 89 ? -13.110 2.572 -0.642 1.00 67.62 89 ASN A N 1
ATOM 721 C CA . ASN A 1 89 ? -14.315 1.869 -0.195 1.00 67.62 89 ASN A CA 1
ATOM 722 C C . ASN A 1 89 ? -14.680 2.198 1.272 1.00 67.62 89 ASN A C 1
ATOM 724 O O . ASN A 1 89 ? -15.724 1.788 1.765 1.00 67.62 89 ASN A O 1
ATOM 728 N N . ILE A 1 90 ? -13.832 2.907 2.022 1.00 60.72 90 ILE A N 1
ATOM 729 C CA . ILE A 1 90 ? -14.140 3.316 3.405 1.00 60.72 90 ILE A CA 1
ATOM 730 C C . ILE A 1 90 ? -14.831 4.684 3.442 1.00 60.72 90 ILE A C 1
ATOM 732 O O . ILE A 1 90 ? -15.658 4.902 4.323 1.00 60.72 90 ILE A O 1
ATOM 736 N N . ASN A 1 91 ? -14.483 5.578 2.513 1.00 56.88 91 ASN A N 1
ATOM 737 C CA . ASN A 1 91 ? -15.005 6.947 2.453 1.00 56.88 91 ASN A CA 1
ATOM 738 C C . ASN A 1 91 ? -16.030 7.174 1.327 1.00 56.88 91 ASN A C 1
ATOM 740 O O . ASN A 1 91 ? -16.585 8.269 1.245 1.00 56.88 91 ASN A O 1
ATOM 744 N N . GLY A 1 92 ? -16.212 6.187 0.446 1.00 48.00 92 GLY A N 1
ATOM 745 C CA . GLY A 1 92 ? -17.237 6.160 -0.598 1.00 48.00 92 GLY A CA 1
ATOM 746 C C . GLY A 1 92 ? -18.520 5.480 -0.153 1.00 48.00 92 GLY A C 1
ATOM 747 O O . GLY A 1 92 ? -18.457 4.636 0.773 1.00 48.00 92 GLY A O 1
#